Protein AF-A0A2V7WSA0-F1 (afdb_monomer_lite)

Radius of gyration: 21.22 Å; chains: 1; bounding box: 47×36×70 Å

Secondary structure (DSSP, 8-state):
-HHHHHHHHHHHHHHHHHHHHHHHHHHHHHHHHHHHHHHHHHHHHHHSS--SSHHHHHHTTSSSSPPPPTTT-S---EEEEPP-----SS-------PPP-EEEEE----SB-TTS-BGGG-

pLDDT: mean 85.45, std 14.38, range [42.62, 97.38]

Structure (mmCIF, N/CA/C/O backbone):
data_AF-A0A2V7WSA0-F1
#
_entry.id   AF-A0A2V7WSA0-F1
#
loop_
_atom_site.group_PDB
_atom_site.id
_atom_site.type_symbol
_atom_site.label_atom_id
_atom_site.label_alt_id
_atom_site.label_comp_id
_atom_site.label_asym_id
_atom_site.label_entity_id
_atom_site.label_seq_id
_atom_site.pdbx_PDB_ins_code
_atom_site.Cartn_x
_atom_site.Cartn_y
_atom_site.Cartn_z
_atom_site.occupancy
_atom_site.B_iso_or_equiv
_atom_site.auth_seq_id
_atom_site.auth_comp_id
_atom_site.auth_asym_id
_atom_site.auth_atom_id
_atom_site.pdbx_PDB_model_num
ATOM 1 N N . MET A 1 1 ? -31.163 4.465 38.899 1.00 74.69 1 MET A N 1
ATOM 2 C CA . MET A 1 1 ? -29.815 5.051 38.704 1.00 74.69 1 MET A CA 1
ATOM 3 C C . MET A 1 1 ? -28.765 4.026 38.252 1.00 74.69 1 MET A C 1
ATOM 5 O O . MET A 1 1 ? -28.064 4.303 37.292 1.00 74.69 1 MET A O 1
ATOM 9 N N . GLN A 1 2 ? -28.697 2.819 38.828 1.00 78.38 2 GLN A N 1
ATOM 10 C CA . GLN A 1 2 ? -27.680 1.800 38.482 1.00 78.38 2 GLN A CA 1
ATOM 11 C C . GLN A 1 2 ? -27.679 1.333 37.007 1.00 78.38 2 GLN A C 1
ATOM 13 O O . GLN A 1 2 ? -26.616 1.155 36.427 1.00 78.38 2 GLN A O 1
ATOM 18 N N . ARG A 1 3 ? -28.850 1.220 36.357 1.00 86.88 3 ARG A N 1
ATOM 19 C CA . ARG A 1 3 ? -28.956 0.853 34.924 1.00 86.88 3 ARG A CA 1
ATOM 20 C C . ARG A 1 3 ? -28.346 1.906 33.984 1.00 86.88 3 ARG A C 1
ATOM 22 O O . ARG A 1 3 ? -27.780 1.541 32.963 1.00 86.88 3 ARG A O 1
ATOM 29 N N . LEU A 1 4 ? -28.429 3.191 34.349 1.00 87.38 4 LEU A N 1
ATOM 30 C CA . LEU A 1 4 ? -27.846 4.293 33.571 1.00 87.38 4 LEU A CA 1
ATOM 31 C C . LEU A 1 4 ? -26.319 4.337 33.720 1.00 87.38 4 LEU A C 1
ATOM 33 O O . LEU A 1 4 ? -25.625 4.557 32.735 1.00 87.38 4 LEU A O 1
ATOM 37 N N . LEU A 1 5 ? -25.795 4.050 34.919 1.00 85.12 5 LEU A N 1
ATOM 38 C CA . LEU A 1 5 ? -24.351 3.938 35.161 1.00 85.12 5 LEU A CA 1
ATOM 39 C C . LEU A 1 5 ? -23.720 2.783 34.374 1.00 85.12 5 LEU A C 1
ATOM 41 O O . LEU A 1 5 ? -22.681 2.972 33.752 1.00 85.12 5 LEU A O 1
ATOM 45 N N . VAL A 1 6 ? -24.368 1.614 34.352 1.00 86.88 6 VAL A N 1
ATOM 46 C CA . VAL A 1 6 ? -23.891 0.448 33.584 1.00 86.88 6 VAL A CA 1
ATOM 47 C C . VAL A 1 6 ? -23.946 0.705 32.074 1.00 86.88 6 VAL A C 1
ATOM 49 O O . VAL A 1 6 ? -23.035 0.320 31.347 1.00 86.88 6 VAL A O 1
ATOM 52 N N . ALA A 1 7 ? -24.991 1.381 31.588 1.00 85.44 7 ALA A N 1
ATOM 53 C CA . ALA A 1 7 ? -25.075 1.759 30.179 1.00 85.44 7 ALA A CA 1
ATOM 54 C C . ALA A 1 7 ? -23.973 2.763 29.792 1.00 85.44 7 ALA A C 1
ATOM 56 O O . ALA A 1 7 ? -23.327 2.594 28.761 1.00 85.44 7 ALA A O 1
ATOM 57 N N . ALA A 1 8 ? -23.711 3.767 30.636 1.00 85.88 8 ALA A N 1
ATOM 58 C CA . ALA A 1 8 ? -22.674 4.767 30.388 1.00 85.88 8 ALA A CA 1
ATOM 59 C C . ALA A 1 8 ? -21.260 4.159 30.355 1.00 85.88 8 ALA A C 1
ATOM 61 O O . ALA A 1 8 ? -20.469 4.496 29.473 1.00 85.88 8 ALA A O 1
ATOM 62 N N . THR A 1 9 ? -20.942 3.226 31.261 1.00 87.50 9 THR A N 1
ATOM 63 C CA . THR A 1 9 ? -19.637 2.545 31.259 1.00 87.50 9 THR A CA 1
ATOM 64 C C . THR A 1 9 ? -19.460 1.626 30.052 1.00 87.50 9 THR A C 1
ATOM 66 O O . THR A 1 9 ? -18.378 1.607 29.466 1.00 87.50 9 THR A O 1
ATOM 69 N N . LEU A 1 10 ? -20.510 0.918 29.618 1.00 86.69 10 LEU A N 1
ATOM 70 C CA . LEU A 1 10 ? -20.478 0.116 28.389 1.00 86.69 10 LEU A CA 1
ATOM 71 C C . LEU A 1 10 ? -20.213 0.975 27.149 1.00 86.69 10 LEU A C 1
ATOM 73 O O . LEU A 1 10 ? -19.351 0.628 26.345 1.00 86.69 10 LEU A O 1
ATOM 77 N N . VAL A 1 11 ? -20.899 2.113 27.009 1.00 87.81 11 VAL A N 1
ATOM 78 C CA . VAL A 1 11 ? -20.689 3.031 25.876 1.00 87.81 11 VAL A CA 1
ATOM 79 C C . VAL A 1 11 ? -19.260 3.581 25.869 1.00 87.81 11 VAL A C 1
ATOM 81 O O . VAL A 1 11 ? -18.608 3.553 24.827 1.00 87.81 11 VAL A O 1
ATOM 84 N N . ALA A 1 12 ? -18.736 4.009 27.022 1.00 81.00 12 ALA A N 1
ATOM 85 C CA . ALA A 1 12 ? -17.363 4.505 27.130 1.00 81.00 12 ALA A CA 1
ATOM 86 C C . ALA A 1 12 ? -16.316 3.436 26.752 1.00 81.00 12 ALA A C 1
ATOM 88 O O . ALA A 1 12 ? -15.346 3.732 26.051 1.00 81.00 12 ALA A O 1
ATOM 89 N N . LEU A 1 13 ? -16.529 2.179 27.161 1.00 82.38 13 LEU A N 1
ATOM 90 C CA . LEU A 1 13 ? -15.663 1.057 26.786 1.00 82.38 13 LEU A CA 1
ATOM 91 C C . LEU A 1 13 ? -15.697 0.778 25.280 1.00 82.38 13 LEU A C 1
ATOM 93 O O . LEU A 1 13 ? -14.639 0.586 24.681 1.00 82.38 13 LEU A O 1
ATOM 97 N N . LEU A 1 14 ? -16.883 0.777 24.663 1.00 81.38 14 LEU A N 1
ATOM 98 C CA . LEU A 1 14 ? -17.028 0.589 23.215 1.00 81.38 14 LEU A CA 1
ATOM 99 C C . LEU A 1 14 ? -16.315 1.699 22.433 1.00 81.38 14 LEU A C 1
ATOM 101 O O . LEU A 1 14 ? -15.607 1.411 21.467 1.00 81.38 14 LEU A O 1
ATOM 105 N N . PHE A 1 15 ? -16.440 2.949 22.884 1.00 78.56 15 PHE A N 1
ATOM 106 C CA . PHE A 1 15 ? -15.790 4.090 22.244 1.00 78.56 15 PHE A CA 1
ATOM 107 C C . PHE A 1 15 ? -14.260 3.969 22.301 1.00 78.56 15 PHE A C 1
ATOM 109 O O . PHE A 1 15 ? -13.598 3.981 21.264 1.00 78.56 15 PHE A O 1
ATOM 116 N N . CYS A 1 16 ? -13.699 3.705 23.486 1.00 80.31 16 CYS A N 1
ATOM 117 C CA . CYS A 1 16 ? -12.257 3.504 23.660 1.00 80.31 16 CYS A CA 1
ATOM 118 C C . CYS A 1 16 ? -11.715 2.327 22.824 1.00 80.31 16 CYS A C 1
ATOM 120 O O . CYS A 1 16 ? -10.621 2.402 22.260 1.00 80.31 16 CYS A O 1
ATOM 122 N N . GLN A 1 17 ? -12.475 1.231 22.707 1.00 83.06 17 GLN A N 1
ATOM 123 C CA . GLN A 1 17 ? -12.086 0.101 21.857 1.00 83.06 17 GLN A CA 1
ATOM 124 C C . GLN A 1 17 ? -12.081 0.466 20.368 1.00 83.06 17 GLN A C 1
ATOM 126 O O . GLN A 1 17 ? -11.175 0.047 19.643 1.00 83.06 17 GLN A O 1
ATOM 131 N N . SER A 1 18 ? -13.052 1.260 19.911 1.00 83.06 18 SER A N 1
ATOM 132 C CA . SER A 1 18 ? -13.116 1.693 18.513 1.00 83.06 18 SER A CA 1
ATOM 133 C C . SER A 1 18 ? -11.916 2.556 18.111 1.00 83.06 18 SER A C 1
ATOM 135 O O . SER A 1 18 ? -11.336 2.323 17.050 1.00 83.06 18 SER A O 1
ATOM 137 N N . GLU A 1 19 ? -11.465 3.462 18.983 1.00 84.31 19 GLU A N 1
ATOM 138 C CA . GLU A 1 19 ? -10.291 4.307 18.736 1.00 84.31 19 GLU A CA 1
ATOM 139 C C . GLU A 1 19 ? -9.004 3.486 18.632 1.00 84.31 19 GLU A C 1
ATOM 141 O O . GLU A 1 19 ? -8.239 3.639 17.677 1.00 84.31 19 GLU A O 1
ATOM 146 N N . LYS A 1 20 ? -8.784 2.555 19.570 1.00 86.81 20 LYS A N 1
ATOM 147 C CA . LYS A 1 20 ? -7.622 1.651 19.537 1.00 86.81 20 LYS A CA 1
ATOM 148 C C . LYS A 1 20 ? -7.601 0.810 18.262 1.00 86.81 20 LYS A C 1
ATOM 150 O O . LYS A 1 20 ? -6.547 0.63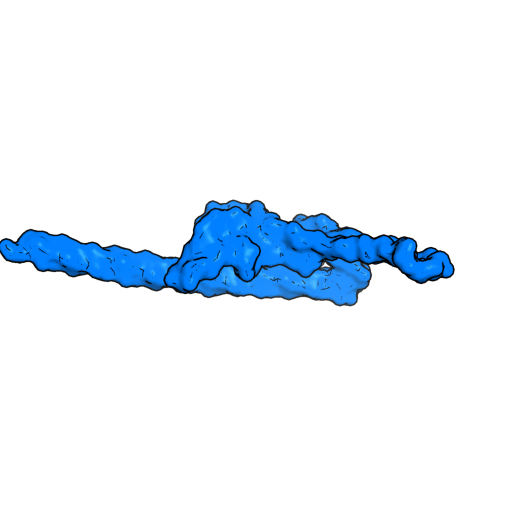5 17.653 1.00 86.81 20 LYS A O 1
ATOM 155 N N . ARG A 1 21 ? -8.768 0.321 17.828 1.00 88.38 21 ARG A N 1
ATOM 156 C CA . ARG A 1 21 ? -8.910 -0.430 16.574 1.00 88.38 21 ARG A CA 1
ATOM 157 C C . ARG A 1 21 ? -8.554 0.429 15.360 1.00 88.38 21 ARG A C 1
ATOM 159 O O . ARG A 1 21 ? -7.796 -0.024 14.510 1.00 88.38 21 ARG A O 1
ATOM 166 N N . GLN A 1 22 ? -9.062 1.656 15.288 1.00 88.69 22 GLN A N 1
ATOM 167 C CA . GLN A 1 22 ? -8.765 2.592 14.198 1.00 88.69 22 GLN A CA 1
ATOM 168 C C . GLN A 1 22 ? -7.269 2.932 14.122 1.00 88.69 22 GLN A C 1
ATOM 170 O O . GLN A 1 22 ? -6.686 2.919 13.040 1.00 88.69 22 GLN A O 1
ATOM 175 N N . GLN A 1 23 ? -6.617 3.156 15.266 1.00 89.44 23 GLN A N 1
ATOM 176 C CA . GLN A 1 23 ? -5.171 3.397 15.322 1.00 89.44 23 GLN A CA 1
ATOM 177 C C . GLN A 1 23 ? -4.361 2.192 14.830 1.00 89.44 23 GLN A C 1
ATOM 179 O O . GLN A 1 23 ? -3.406 2.364 14.072 1.00 89.44 23 GLN A O 1
ATOM 184 N N . ALA A 1 24 ? -4.754 0.973 15.213 1.00 92.19 24 ALA A N 1
ATOM 185 C CA . ALA A 1 24 ? -4.107 -0.247 14.735 1.00 92.19 24 ALA A CA 1
ATOM 186 C C . ALA A 1 24 ? -4.250 -0.418 13.211 1.00 92.19 24 ALA A C 1
ATOM 188 O O . ALA A 1 24 ? -3.280 -0.766 12.539 1.00 92.19 24 ALA A O 1
ATOM 189 N N . ILE A 1 25 ? -5.431 -0.115 12.659 1.00 93.25 25 ILE A N 1
ATOM 190 C CA . ILE A 1 25 ? -5.682 -0.138 11.210 1.00 93.25 25 ILE A CA 1
ATOM 191 C C . ILE A 1 25 ? -4.804 0.894 10.490 1.00 93.25 25 ILE A C 1
ATOM 193 O O . ILE A 1 25 ? -4.155 0.554 9.505 1.00 93.25 25 ILE A O 1
ATOM 197 N N . ALA A 1 26 ? -4.713 2.125 11.002 1.00 92.75 26 ALA A N 1
ATOM 198 C CA . ALA A 1 26 ? -3.870 3.168 10.414 1.00 92.75 26 ALA A CA 1
ATOM 199 C C . ALA A 1 26 ? -2.376 2.805 10.437 1.00 92.75 26 ALA A C 1
ATOM 201 O O . ALA A 1 26 ? -1.660 3.046 9.463 1.00 92.75 26 ALA A O 1
ATOM 202 N N . ALA A 1 27 ? -1.903 2.186 11.522 1.00 94.06 27 ALA A N 1
ATOM 203 C CA . ALA A 1 27 ? -0.530 1.699 11.618 1.00 94.06 27 ALA A CA 1
ATOM 204 C C . ALA A 1 27 ? -0.250 0.586 10.594 1.00 94.06 27 ALA A C 1
ATOM 206 O O . ALA A 1 27 ? 0.756 0.643 9.883 1.00 94.06 27 ALA A O 1
ATOM 207 N N . ALA A 1 28 ? -1.162 -0.383 10.467 1.00 95.25 28 ALA A N 1
ATOM 208 C CA . ALA A 1 28 ? -1.064 -1.444 9.467 1.00 95.25 28 ALA A CA 1
ATOM 209 C C . ALA A 1 28 ? -1.095 -0.888 8.033 1.00 95.25 28 ALA A C 1
ATOM 211 O O . ALA A 1 28 ? -0.328 -1.341 7.181 1.00 95.25 28 ALA A O 1
ATOM 212 N N . MET A 1 29 ? -1.930 0.123 7.770 1.00 95.00 29 MET A N 1
ATOM 213 C CA . MET A 1 29 ? -2.006 0.812 6.477 1.00 95.00 29 MET A CA 1
ATOM 214 C C . MET A 1 29 ? -0.667 1.464 6.126 1.00 95.00 29 MET A C 1
ATOM 216 O O . MET A 1 29 ? -0.124 1.230 5.048 1.00 95.00 29 MET A O 1
ATOM 220 N N . GLY A 1 30 ? -0.091 2.221 7.064 1.00 94.69 30 GLY A N 1
ATOM 221 C CA . GLY A 1 30 ? 1.206 2.868 6.876 1.00 94.69 30 GLY A CA 1
ATOM 222 C C . GLY A 1 30 ? 2.331 1.870 6.592 1.00 94.69 30 GLY A C 1
ATOM 223 O O . GLY A 1 30 ? 3.126 2.086 5.677 1.00 94.69 30 GLY A O 1
ATOM 224 N N . GLN A 1 31 ? 2.379 0.751 7.321 1.00 95.56 31 GLN A N 1
ATOM 225 C CA . GLN A 1 31 ? 3.359 -0.315 7.081 1.00 95.56 31 GLN A CA 1
ATOM 226 C C . GLN A 1 31 ? 3.184 -0.951 5.697 1.00 95.56 31 GLN A C 1
ATOM 228 O O . GLN A 1 31 ? 4.154 -1.063 4.947 1.00 95.56 31 GLN A O 1
ATOM 233 N N . THR A 1 32 ? 1.946 -1.293 5.338 1.00 95.50 32 THR A N 1
ATOM 234 C CA . THR A 1 32 ? 1.607 -1.922 4.054 1.00 95.50 32 THR A CA 1
ATOM 235 C C . THR A 1 32 ? 2.002 -1.033 2.874 1.00 95.50 32 THR A C 1
ATOM 237 O O . THR A 1 32 ? 2.693 -1.475 1.957 1.00 95.50 32 THR A O 1
ATOM 240 N N . LEU A 1 33 ? 1.634 0.250 2.917 1.00 95.62 33 LEU A N 1
ATOM 241 C CA . LEU A 1 33 ? 1.983 1.208 1.868 1.00 95.62 33 LEU A CA 1
ATOM 242 C C . LEU A 1 33 ? 3.483 1.482 1.811 1.00 95.62 33 LEU A C 1
ATOM 244 O O . LEU A 1 33 ? 4.038 1.628 0.725 1.00 95.62 33 LEU A O 1
ATOM 248 N N . THR A 1 34 ? 4.165 1.508 2.957 1.00 96.62 34 THR A N 1
ATOM 249 C CA . THR A 1 34 ? 5.627 1.649 2.996 1.00 96.62 34 THR A CA 1
ATOM 250 C C . THR A 1 34 ? 6.307 0.493 2.265 1.00 96.62 34 THR A C 1
ATOM 252 O O . THR A 1 34 ? 7.212 0.734 1.464 1.00 96.62 34 THR A O 1
ATOM 255 N N . GLU A 1 35 ? 5.858 -0.743 2.493 1.00 96.44 35 GLU A N 1
ATOM 256 C CA . GLU A 1 35 ? 6.371 -1.932 1.807 1.00 96.44 35 GLU A CA 1
ATOM 257 C C . GLU A 1 35 ? 6.101 -1.873 0.297 1.00 96.44 35 GLU A C 1
ATOM 259 O O . GLU A 1 35 ? 7.029 -2.015 -0.501 1.00 96.44 35 GLU A O 1
ATOM 264 N N . MET A 1 36 ? 4.864 -1.578 -0.113 1.00 96.69 36 MET A N 1
ATOM 265 C CA . MET A 1 36 ? 4.501 -1.495 -1.532 1.00 96.69 36 MET A CA 1
ATOM 266 C C . MET A 1 36 ? 5.248 -0.373 -2.265 1.00 96.69 36 MET A C 1
ATOM 268 O O . MET A 1 36 ? 5.805 -0.599 -3.339 1.00 96.69 36 MET A O 1
ATOM 272 N N . ARG A 1 37 ? 5.331 0.825 -1.674 1.00 96.69 37 ARG A N 1
ATOM 273 C CA . ARG A 1 37 ? 6.089 1.954 -2.239 1.00 96.69 37 ARG A CA 1
ATOM 274 C C . ARG A 1 37 ? 7.579 1.652 -2.310 1.00 96.69 37 ARG A C 1
ATOM 276 O O . ARG A 1 37 ? 8.242 2.074 -3.254 1.00 96.69 37 ARG A O 1
ATOM 283 N N . LYS A 1 38 ? 8.125 0.920 -1.333 1.00 97.38 38 LYS A N 1
ATOM 284 C CA . LYS A 1 38 ? 9.511 0.445 -1.392 1.00 97.38 38 LYS A CA 1
ATOM 285 C C . LYS A 1 38 ? 9.709 -0.505 -2.572 1.00 97.38 38 LYS A C 1
ATOM 287 O O . LYS A 1 38 ? 10.632 -0.282 -3.343 1.00 97.38 38 LYS A O 1
ATOM 292 N N . ALA A 1 39 ? 8.818 -1.476 -2.767 1.00 97.25 39 ALA A N 1
ATOM 293 C CA . ALA A 1 39 ? 8.879 -2.391 -3.907 1.00 97.25 39 ALA A CA 1
ATOM 294 C C . ALA A 1 39 ? 8.832 -1.655 -5.260 1.00 97.25 39 ALA A C 1
ATOM 296 O O . ALA A 1 39 ? 9.602 -1.985 -6.157 1.00 97.25 39 ALA A O 1
ATOM 297 N N . ILE A 1 40 ? 7.990 -0.622 -5.395 1.00 95.62 40 ILE A N 1
ATOM 298 C CA . ILE A 1 40 ? 7.941 0.232 -6.598 1.00 95.62 40 ILE A CA 1
ATOM 299 C C . ILE A 1 40 ? 9.282 0.944 -6.827 1.00 95.62 40 ILE A C 1
ATOM 301 O O . ILE A 1 40 ? 9.790 0.961 -7.950 1.00 95.62 40 ILE A O 1
ATOM 305 N N . ARG A 1 41 ? 9.871 1.532 -5.776 1.00 95.38 41 ARG A N 1
ATOM 306 C CA . ARG A 1 41 ? 11.169 2.220 -5.879 1.00 95.38 41 ARG A CA 1
ATOM 307 C C . ARG A 1 41 ? 12.303 1.267 -6.242 1.00 95.38 41 ARG A C 1
ATOM 309 O O . ARG A 1 41 ? 13.106 1.612 -7.1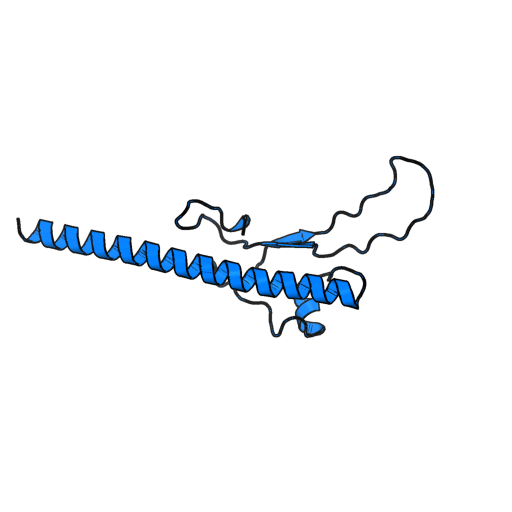03 1.00 95.38 41 ARG A O 1
ATOM 316 N N . ASP A 1 42 ? 12.352 0.097 -5.613 1.00 96.75 42 ASP A N 1
ATOM 317 C CA . ASP A 1 42 ? 13.377 -0.916 -5.874 1.00 96.75 42 ASP A CA 1
ATOM 318 C C . ASP A 1 42 ? 13.272 -1.417 -7.326 1.00 96.75 42 ASP A C 1
ATOM 320 O O . ASP A 1 42 ? 14.258 -1.396 -8.058 1.00 96.75 42 ASP A O 1
ATOM 324 N N . PHE A 1 43 ? 12.055 -1.725 -7.795 1.00 95.88 43 PHE A N 1
ATOM 325 C CA . PHE A 1 43 ? 11.804 -2.084 -9.195 1.00 95.88 43 PHE A CA 1
ATOM 326 C C . PHE A 1 43 ? 12.308 -1.004 -10.159 1.00 95.88 43 PHE A C 1
ATOM 328 O O . PHE A 1 43 ? 12.987 -1.297 -11.144 1.00 95.88 43 PHE A O 1
ATOM 335 N N . ARG A 1 44 ? 12.012 0.267 -9.864 1.00 92.88 44 ARG A N 1
ATOM 336 C CA . ARG A 1 44 ? 12.459 1.399 -10.683 1.00 92.88 44 ARG A CA 1
ATOM 337 C C . ARG A 1 44 ? 13.980 1.528 -10.711 1.00 92.88 44 ARG A C 1
ATOM 339 O O . ARG A 1 44 ? 14.535 1.858 -11.760 1.00 92.88 44 ARG A O 1
ATOM 346 N N . ALA A 1 45 ? 14.653 1.292 -9.588 1.00 93.69 45 ALA A N 1
ATOM 347 C CA . ALA A 1 45 ? 16.107 1.381 -9.500 1.00 93.69 45 ALA A CA 1
ATOM 348 C C . ALA A 1 45 ? 16.799 0.358 -10.417 1.00 93.69 45 ALA A C 1
ATOM 350 O O . ALA A 1 45 ? 17.765 0.719 -11.107 1.00 93.69 45 ALA A O 1
ATOM 351 N N . ASP A 1 46 ? 16.250 -0.856 -10.468 1.00 95.75 46 ASP A N 1
ATOM 352 C CA . ASP A 1 46 ? 16.798 -1.994 -11.208 1.00 95.75 46 ASP A CA 1
ATOM 353 C C . ASP A 1 46 ? 16.434 -1.952 -12.698 1.00 95.75 46 ASP A C 1
ATOM 355 O O . ASP A 1 46 ? 17.301 -2.088 -13.560 1.00 95.75 46 ASP A O 1
ATOM 359 N N . HIS A 1 47 ? 15.163 -1.700 -13.022 1.00 90.69 47 HIS A N 1
ATOM 360 C CA . HIS A 1 47 ? 14.659 -1.739 -14.399 1.00 90.69 47 HIS A CA 1
ATOM 361 C C . HIS A 1 47 ? 14.727 -0.392 -15.128 1.00 90.69 47 HIS A C 1
ATOM 363 O O . HIS A 1 47 ? 14.392 -0.326 -16.311 1.00 90.69 47 HIS A O 1
ATOM 369 N N . LYS A 1 48 ? 15.116 0.690 -14.437 1.00 89.62 48 LYS A N 1
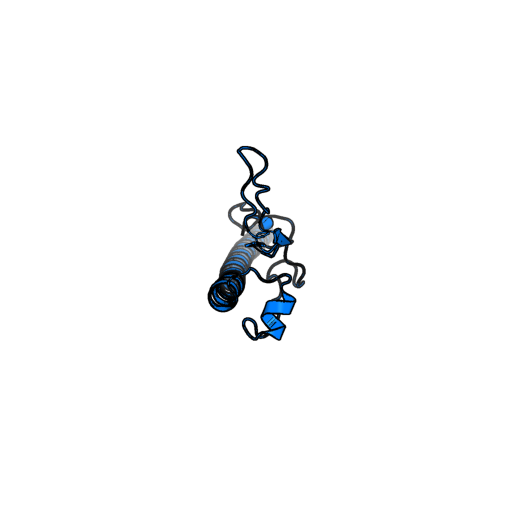ATOM 370 C CA . LYS A 1 48 ? 15.120 2.075 -14.953 1.00 89.62 48 LYS A CA 1
ATOM 371 C C . LYS A 1 48 ? 13.759 2.553 -15.477 1.00 89.62 48 LYS A C 1
ATOM 373 O O . LYS A 1 48 ? 13.688 3.523 -16.223 1.00 89.62 48 LYS A O 1
ATOM 378 N N . ARG A 1 49 ? 12.672 1.903 -15.054 1.00 89.19 49 ARG A N 1
ATOM 379 C CA . ARG A 1 49 ? 11.290 2.264 -15.383 1.00 89.19 49 ARG A CA 1
ATOM 380 C C . ARG A 1 49 ? 10.336 1.926 -14.238 1.00 89.19 49 ARG A C 1
ATOM 382 O O . ARG A 1 49 ? 10.634 1.008 -13.473 1.00 89.19 49 ARG A O 1
ATOM 389 N N . PRO A 1 50 ? 9.183 2.600 -14.125 1.00 91.12 50 PRO A N 1
ATOM 390 C CA . PRO A 1 50 ? 8.125 2.143 -13.234 1.00 91.12 50 PRO A CA 1
ATOM 391 C C . PRO A 1 50 ? 7.559 0.771 -13.643 1.00 91.12 50 PRO A C 1
ATOM 393 O O . PRO A 1 50 ? 7.635 0.381 -14.819 1.00 91.12 50 PRO A O 1
ATOM 396 N N . PRO A 1 51 ? 6.951 0.042 -12.690 1.00 93.38 51 PRO A N 1
ATOM 397 C CA . PRO A 1 51 ? 6.149 -1.130 -13.005 1.00 93.38 51 PRO A CA 1
ATOM 398 C C . PRO A 1 51 ? 4.846 -0.710 -13.705 1.00 93.38 51 PRO A C 1
ATOM 400 O O . PRO A 1 51 ? 4.224 0.285 -13.332 1.00 93.38 51 PRO A O 1
ATOM 403 N N . ALA A 1 52 ? 4.397 -1.479 -14.694 1.00 92.00 52 ALA A N 1
ATOM 404 C CA . ALA A 1 52 ? 3.139 -1.231 -15.403 1.00 92.00 52 ALA A CA 1
ATOM 405 C C . ALA A 1 52 ? 1.908 -1.610 -14.557 1.00 92.00 52 ALA A C 1
ATOM 407 O O . ALA A 1 52 ? 0.820 -1.071 -14.751 1.00 92.00 52 ALA A O 1
ATOM 408 N N . SER A 1 53 ? 2.071 -2.543 -13.615 1.00 93.62 53 SER A N 1
ATOM 409 C CA . SER A 1 53 ? 1.026 -2.975 -12.685 1.00 93.62 53 SER A CA 1
ATOM 410 C C . SER A 1 53 ? 1.613 -3.497 -11.370 1.00 93.62 53 SER A C 1
ATOM 412 O O . SER A 1 53 ? 2.788 -3.856 -11.296 1.00 93.62 53 SER A O 1
ATOM 414 N N . LEU A 1 54 ? 0.791 -3.599 -10.320 1.00 93.81 54 LEU A N 1
ATOM 415 C CA . LEU A 1 54 ? 1.218 -4.197 -9.047 1.00 93.81 54 LEU A CA 1
ATOM 416 C C . LEU A 1 54 ? 1.563 -5.690 -9.186 1.00 93.81 54 LEU A C 1
ATOM 418 O O . LEU A 1 54 ? 2.438 -6.190 -8.480 1.00 93.81 54 LEU A O 1
ATOM 422 N N . ASP A 1 55 ? 0.936 -6.405 -10.123 1.00 95.19 55 ASP A N 1
ATOM 423 C CA . ASP A 1 55 ? 1.267 -7.803 -10.423 1.00 95.19 55 ASP A CA 1
ATOM 424 C C . ASP A 1 55 ? 2.691 -7.971 -10.956 1.00 95.19 55 ASP A C 1
ATOM 426 O O . ASP A 1 55 ? 3.315 -9.014 -10.747 1.00 95.19 55 ASP A O 1
ATOM 430 N N . GLU A 1 56 ? 3.233 -6.955 -11.629 1.00 95.25 56 GLU A N 1
ATOM 431 C CA . GLU A 1 56 ? 4.609 -6.984 -12.113 1.00 95.25 56 GLU A CA 1
ATOM 432 C C . GLU A 1 56 ? 5.613 -7.064 -10.956 1.00 95.25 56 GLU A C 1
ATOM 434 O O . GLU A 1 56 ? 6.596 -7.803 -11.043 1.00 95.25 56 GLU A O 1
ATOM 439 N N . LEU A 1 57 ? 5.320 -6.397 -9.838 1.00 96.31 57 LEU A N 1
ATOM 440 C CA . LEU A 1 57 ? 6.131 -6.479 -8.623 1.00 96.31 57 LEU A CA 1
ATOM 441 C C . LEU A 1 57 ? 6.124 -7.892 -8.032 1.00 96.31 57 LEU A C 1
ATOM 443 O O . LEU A 1 57 ? 7.143 -8.345 -7.515 1.00 96.31 57 LEU A O 1
ATOM 447 N N . VAL A 1 58 ? 5.004 -8.616 -8.132 1.00 97.00 58 VAL A N 1
ATOM 448 C CA . VAL A 1 58 ? 4.913 -10.009 -7.666 1.00 97.00 58 VAL A CA 1
ATOM 449 C C . VAL A 1 58 ? 5.683 -10.950 -8.589 1.00 97.00 58 VAL A C 1
ATOM 451 O O . VAL A 1 58 ? 6.466 -11.781 -8.123 1.00 97.00 58 VAL A O 1
ATOM 454 N N . LYS A 1 59 ? 5.501 -10.802 -9.907 1.00 96.94 59 LYS A N 1
ATOM 455 C CA . LYS A 1 59 ? 6.188 -11.615 -10.924 1.00 96.94 59 LYS A CA 1
ATOM 456 C C . LYS A 1 59 ? 7.707 -11.481 -10.825 1.00 96.94 59 LYS A C 1
ATOM 458 O O . LYS A 1 59 ? 8.404 -12.491 -10.864 1.00 96.94 59 LYS A O 1
ATOM 463 N N . ASN A 1 60 ? 8.196 -10.259 -10.620 1.00 96.31 60 ASN A N 1
ATOM 464 C CA . ASN A 1 60 ? 9.621 -9.962 -10.470 1.00 96.31 60 ASN A CA 1
ATOM 465 C C . ASN A 1 60 ? 10.121 -10.080 -9.018 1.00 96.31 60 ASN A C 1
ATOM 467 O O . ASN A 1 60 ? 11.242 -9.689 -8.724 1.00 96.31 60 ASN A O 1
ATOM 471 N N . ARG A 1 61 ? 9.318 -10.652 -8.106 1.00 96.38 61 ARG A N 1
ATOM 472 C CA . ARG A 1 61 ? 9.701 -10.972 -6.716 1.00 96.38 61 ARG A CA 1
ATOM 473 C C . ARG A 1 61 ? 10.047 -9.775 -5.817 1.00 96.38 61 ARG A C 1
ATOM 475 O O . ARG A 1 61 ? 10.580 -9.987 -4.732 1.00 96.38 61 ARG A O 1
ATOM 482 N N . TYR A 1 62 ? 9.663 -8.556 -6.192 1.00 96.19 62 TYR A N 1
ATOM 483 C CA . TYR A 1 62 ? 9.719 -7.384 -5.306 1.00 96.19 62 TYR A CA 1
ATOM 484 C C . TYR A 1 62 ? 8.637 -7.429 -4.223 1.00 96.19 62 TYR A C 1
ATOM 486 O O . TYR A 1 62 ? 8.844 -6.949 -3.113 1.00 96.19 62 TYR A O 1
ATOM 494 N N . LEU A 1 63 ? 7.494 -8.048 -4.530 1.00 96.12 63 LEU A N 1
ATOM 495 C CA . LEU A 1 63 ? 6.462 -8.405 -3.560 1.00 96.12 63 LEU A CA 1
ATOM 496 C C . LEU A 1 63 ? 6.271 -9.921 -3.549 1.00 96.12 63 LEU A C 1
ATOM 498 O O . LEU A 1 63 ? 6.272 -10.574 -4.591 1.00 96.12 63 LEU A O 1
ATOM 502 N N . ARG A 1 64 ? 6.044 -10.506 -2.368 1.00 95.56 64 ARG A N 1
ATOM 503 C CA . ARG A 1 64 ? 5.649 -11.926 -2.276 1.00 95.56 64 ARG A CA 1
ATOM 504 C C . ARG A 1 64 ? 4.236 -12.145 -2.812 1.00 95.56 64 ARG A C 1
ATOM 506 O O . ARG A 1 64 ? 3.960 -13.151 -3.456 1.00 95.56 64 ARG A O 1
ATOM 513 N N . MET A 1 65 ? 3.350 -11.201 -2.517 1.00 95.69 65 MET A N 1
ATOM 514 C CA . MET A 1 65 ? 1.988 -11.098 -3.026 1.00 95.69 65 MET A CA 1
ATOM 515 C C . MET A 1 65 ? 1.500 -9.662 -2.847 1.00 95.69 65 MET A C 1
ATOM 517 O O . MET A 1 65 ? 2.064 -8.929 -2.040 1.00 95.69 65 MET A O 1
ATOM 521 N N . ILE A 1 66 ? 0.424 -9.283 -3.540 1.00 95.94 66 ILE A N 1
ATOM 522 C CA . ILE A 1 66 ? -0.249 -8.001 -3.296 1.00 95.94 66 ILE A CA 1
ATOM 523 C C . ILE A 1 66 ? -0.926 -8.058 -1.911 1.00 95.94 66 ILE A C 1
ATOM 525 O O . ILE A 1 66 ? -1.800 -8.924 -1.720 1.00 95.94 66 ILE A O 1
ATOM 529 N N . PRO A 1 67 ? -0.539 -7.184 -0.957 1.00 95.25 67 PRO A N 1
ATOM 530 C CA . PRO A 1 67 ? -1.167 -7.103 0.358 1.00 95.25 67 PRO A CA 1
ATOM 531 C C . PRO A 1 67 ? -2.646 -6.725 0.264 1.00 95.25 67 PRO A C 1
ATOM 533 O O . PRO A 1 67 ? -3.086 -6.102 -0.704 1.00 95.25 67 PRO A O 1
ATOM 536 N N . ARG A 1 68 ? -3.420 -7.099 1.285 1.00 95.44 68 ARG A N 1
ATOM 537 C CA . ARG A 1 68 ? -4.803 -6.634 1.433 1.00 95.44 68 ARG A CA 1
ATOM 538 C C . ARG A 1 68 ? -4.815 -5.286 2.137 1.00 95.44 68 ARG A C 1
ATOM 540 O O . ARG A 1 68 ? -4.055 -5.086 3.080 1.00 95.44 68 ARG A O 1
ATOM 547 N N . ASP A 1 69 ? -5.704 -4.413 1.701 1.00 93.88 69 ASP A N 1
ATOM 548 C CA . ASP A 1 69 ? -6.027 -3.160 2.362 1.00 93.88 69 ASP A CA 1
ATOM 549 C C . ASP A 1 69 ? -6.552 -3.450 3.789 1.00 93.88 69 ASP A C 1
ATOM 551 O O . ASP A 1 69 ? -7.518 -4.205 3.941 1.00 93.88 69 ASP A O 1
ATOM 555 N N . PRO A 1 70 ? -5.932 -2.903 4.854 1.00 93.44 70 PRO A N 1
ATOM 556 C CA . PRO A 1 70 ? -6.352 -3.147 6.239 1.00 93.44 70 PRO A CA 1
ATOM 557 C C . PRO A 1 70 ? -7.756 -2.637 6.599 1.00 93.44 70 PRO A C 1
ATOM 559 O O . PRO A 1 70 ? -8.300 -3.037 7.630 1.00 93.44 70 PRO A O 1
ATOM 562 N N . VAL A 1 71 ? -8.332 -1.750 5.784 1.00 92.25 71 VAL A N 1
ATOM 563 C CA . VAL A 1 71 ? -9.669 -1.173 5.961 1.00 92.25 71 VAL A CA 1
ATOM 564 C C . VAL A 1 71 ? -10.700 -1.969 5.163 1.00 92.25 71 VAL A C 1
ATOM 566 O O . VAL A 1 71 ? -11.681 -2.435 5.744 1.00 92.25 71 VAL A O 1
ATOM 569 N N . SER A 1 72 ? -10.497 -2.140 3.851 1.00 91.62 72 SER A N 1
ATOM 570 C CA . SER A 1 72 ? -11.478 -2.808 2.974 1.00 91.62 72 SER A CA 1
ATOM 571 C C . SER A 1 72 ? -11.330 -4.335 2.945 1.00 91.62 72 SER A C 1
ATOM 573 O O . SER A 1 72 ? -12.273 -5.048 2.603 1.00 91.62 72 SER A O 1
ATOM 575 N N . GLY A 1 73 ? -10.150 -4.866 3.284 1.00 90.12 73 GLY A N 1
ATOM 576 C CA . GLY A 1 73 ? -9.800 -6.286 3.150 1.00 90.12 73 GLY A CA 1
ATOM 577 C C . GLY A 1 73 ? -9.589 -6.752 1.701 1.00 90.12 73 GLY A C 1
ATOM 578 O O . GLY A 1 73 ? -9.262 -7.927 1.461 1.00 90.12 73 GLY A O 1
ATOM 579 N N . ALA A 1 74 ? -9.762 -5.857 0.731 1.00 91.31 74 ALA A N 1
ATOM 580 C CA . ALA A 1 74 ? -9.588 -6.119 -0.689 1.00 91.31 74 ALA A CA 1
ATOM 581 C C . ALA A 1 74 ? -8.156 -5.788 -1.147 1.00 91.31 74 ALA A C 1
ATOM 583 O O . ALA A 1 74 ? -7.325 -5.317 -0.378 1.00 91.31 74 ALA A O 1
ATOM 584 N N . LYS A 1 75 ? -7.816 -6.162 -2.384 1.00 91.50 75 LYS A N 1
ATOM 585 C CA . LYS A 1 75 ? -6.495 -5.906 -2.997 1.00 91.50 75 LYS A CA 1
ATOM 586 C C . LYS A 1 75 ? -6.570 -4.795 -4.051 1.00 91.50 75 LYS A C 1
ATOM 588 O O . LYS A 1 75 ? -5.736 -4.728 -4.949 1.00 91.50 75 LYS A O 1
ATOM 593 N N . ASP A 1 76 ? -7.612 -3.983 -3.975 1.00 89.81 76 ASP A N 1
ATOM 594 C CA . ASP A 1 76 ? -8.037 -2.983 -4.947 1.00 89.81 76 ASP A CA 1
ATOM 595 C C . ASP A 1 76 ? -7.374 -1.629 -4.692 1.00 89.81 76 ASP A C 1
ATOM 597 O O . ASP A 1 76 ? -8.031 -0.608 -4.549 1.00 89.81 76 ASP A O 1
ATOM 601 N N . TRP A 1 77 ? -6.047 -1.608 -4.639 1.00 93.31 77 TRP A N 1
ATOM 602 C CA . TRP A 1 77 ? -5.307 -0.373 -4.404 1.00 93.31 77 TRP A CA 1
ATOM 603 C C . TRP A 1 77 ? -5.490 0.632 -5.547 1.00 93.31 77 TRP A C 1
ATOM 605 O O . TRP A 1 77 ? -5.419 0.279 -6.727 1.00 93.31 77 TRP A O 1
ATOM 615 N N . ARG A 1 78 ? -5.663 1.911 -5.201 1.00 92.56 78 ARG A N 1
ATOM 616 C CA . ARG A 1 78 ? -5.659 3.006 -6.171 1.00 92.56 78 ARG A CA 1
ATOM 617 C C . ARG A 1 78 ? -4.219 3.301 -6.565 1.00 92.56 78 ARG A C 1
ATOM 619 O O . ARG A 1 78 ? -3.374 3.510 -5.703 1.00 92.56 78 ARG A O 1
ATOM 62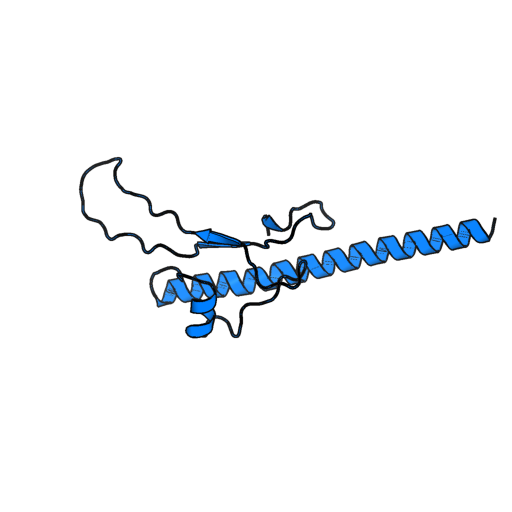6 N N . VAL A 1 79 ? -3.946 3.349 -7.861 1.00 92.62 79 VAL A N 1
ATOM 627 C CA . VAL A 1 79 ? -2.609 3.636 -8.385 1.00 92.62 79 VAL A CA 1
ATOM 628 C C . VAL A 1 79 ? -2.573 5.018 -9.022 1.00 92.62 79 VAL A C 1
ATOM 630 O O . VAL A 1 79 ? -3.486 5.396 -9.756 1.00 92.62 79 VAL A O 1
ATOM 633 N N . THR A 1 80 ? -1.508 5.756 -8.744 1.00 90.62 80 THR A N 1
ATOM 634 C CA . THR A 1 80 ? -1.190 7.022 -9.402 1.00 90.62 80 THR A CA 1
ATOM 635 C C . THR A 1 80 ? -0.159 6.722 -10.476 1.00 90.62 80 THR A C 1
ATOM 637 O O . THR A 1 80 ? 0.922 6.214 -10.174 1.00 90.62 80 THR A O 1
ATOM 640 N N . MET A 1 81 ? -0.504 6.986 -11.734 1.00 86.69 81 MET A N 1
ATOM 641 C CA . MET A 1 81 ? 0.400 6.777 -12.864 1.00 86.69 81 MET A CA 1
ATOM 642 C C . MET A 1 81 ? 1.355 7.962 -13.008 1.00 86.69 81 MET A C 1
ATOM 644 O O . MET A 1 81 ? 0.986 9.100 -12.728 1.00 86.69 81 MET A O 1
ATOM 648 N N . GLU A 1 82 ? 2.577 7.695 -13.455 1.00 77.75 82 GLU A N 1
ATOM 649 C CA . GLU A 1 82 ? 3.517 8.740 -13.847 1.00 77.75 82 GLU A CA 1
ATOM 650 C C . GLU A 1 82 ? 3.002 9.429 -15.116 1.00 77.75 82 GLU A C 1
ATOM 652 O O . GLU A 1 82 ? 2.772 8.779 -16.140 1.00 77.75 82 GLU A O 1
ATOM 657 N N . GLU A 1 83 ? 2.777 10.740 -15.038 1.00 63.22 83 GLU A N 1
ATOM 658 C CA . GLU A 1 83 ? 2.375 11.530 -16.196 1.00 63.22 83 GLU A CA 1
ATOM 659 C C . GLU A 1 83 ? 3.552 11.612 -17.170 1.00 63.22 83 GLU A C 1
ATOM 661 O O . GLU A 1 83 ? 4.628 12.119 -16.846 1.00 63.22 83 GLU A O 1
ATOM 666 N N . SER A 1 84 ? 3.363 11.096 -18.386 1.00 54.47 84 SER A N 1
ATOM 667 C CA . SER A 1 84 ? 4.327 11.313 -19.457 1.00 54.47 84 SER A CA 1
ATOM 668 C C . SER A 1 84 ? 4.272 12.787 -19.841 1.00 54.47 84 SER A C 1
ATOM 670 O O . SER A 1 84 ? 3.346 13.199 -20.544 1.00 54.47 84 SER A O 1
ATOM 672 N N . VAL A 1 85 ? 5.250 13.576 -19.394 1.00 52.59 85 VAL A N 1
ATOM 673 C CA . VAL A 1 85 ? 5.449 14.937 -19.898 1.00 52.59 85 VAL A CA 1
ATOM 674 C C . VAL A 1 85 ? 5.669 14.827 -21.406 1.00 52.59 85 VAL A C 1
ATOM 676 O O . VAL A 1 85 ? 6.721 14.375 -21.861 1.00 52.59 85 VAL A O 1
ATOM 679 N N . ARG A 1 86 ? 4.660 15.203 -22.198 1.00 49.88 86 ARG A N 1
ATOM 680 C CA . ARG A 1 86 ? 4.852 15.447 -23.627 1.00 49.88 86 ARG A CA 1
ATOM 681 C C . ARG A 1 86 ? 5.669 16.725 -23.711 1.00 49.88 86 ARG A C 1
ATOM 683 O O . ARG A 1 86 ? 5.191 17.788 -23.328 1.00 49.88 86 ARG A O 1
ATOM 690 N N . ILE A 1 87 ? 6.924 16.622 -24.130 1.00 49.78 87 ILE A N 1
ATOM 691 C CA . ILE A 1 87 ? 7.770 17.796 -24.358 1.00 49.78 87 ILE A CA 1
ATOM 692 C C . ILE A 1 87 ? 7.335 18.424 -25.689 1.00 49.78 87 ILE A C 1
ATOM 694 O O . ILE A 1 87 ? 8.062 18.377 -26.677 1.00 49.78 87 ILE A O 1
ATOM 698 N N . ASP A 1 88 ? 6.128 18.990 -25.712 1.00 50.03 88 ASP A N 1
ATOM 699 C CA . ASP A 1 88 ? 5.554 19.646 -26.889 1.00 50.03 88 ASP A CA 1
ATOM 700 C C . ASP A 1 88 ? 5.439 21.175 -26.694 1.00 50.03 88 ASP A C 1
ATOM 702 O O . ASP A 1 88 ? 5.014 21.863 -27.615 1.00 50.03 88 ASP A O 1
ATOM 706 N N . ASP A 1 89 ? 5.895 21.738 -25.561 1.00 56.31 89 ASP A N 1
ATOM 707 C CA . ASP A 1 89 ? 5.850 23.194 -25.319 1.00 56.31 89 ASP A CA 1
ATOM 708 C C . ASP A 1 89 ? 7.145 23.954 -25.659 1.00 56.31 89 ASP A C 1
ATOM 710 O O . ASP A 1 89 ? 7.109 25.174 -25.778 1.00 56.31 89 ASP A O 1
ATOM 714 N N . PHE A 1 90 ? 8.290 23.300 -25.903 1.00 51.78 90 PHE A N 1
ATOM 715 C CA . PHE A 1 90 ? 9.475 24.001 -26.430 1.00 51.78 90 PHE A CA 1
ATOM 716 C C . PHE A 1 90 ? 10.415 23.064 -27.214 1.00 51.78 90 PHE A C 1
ATOM 718 O O . PHE A 1 90 ? 11.240 22.363 -26.643 1.00 51.78 90 PHE A O 1
ATOM 725 N N . LYS A 1 91 ? 10.300 23.110 -28.549 1.00 49.69 91 LYS A N 1
ATOM 726 C CA . LYS A 1 91 ? 11.246 22.616 -29.576 1.00 49.69 91 LYS A CA 1
ATOM 727 C C . LYS A 1 91 ? 11.777 21.176 -29.442 1.00 49.69 91 LYS A C 1
ATOM 729 O O . LYS A 1 91 ? 12.751 20.908 -28.751 1.00 49.69 91 LYS A O 1
ATOM 734 N N . ALA A 1 92 ? 11.244 20.322 -30.319 1.00 52.19 92 ALA A N 1
ATOM 735 C CA . ALA A 1 92 ? 11.968 19.353 -31.148 1.00 52.19 92 ALA A CA 1
ATOM 736 C C . ALA A 1 92 ? 13.359 18.915 -30.646 1.00 52.19 92 ALA A C 1
ATOM 738 O O . ALA A 1 92 ? 14.391 19.398 -31.111 1.00 52.19 92 ALA A O 1
ATOM 739 N N . GLN A 1 93 ? 13.370 17.911 -29.779 1.00 42.62 93 GLN A N 1
ATOM 740 C CA . GLN A 1 93 ? 14.403 16.882 -29.760 1.00 42.62 93 GLN A CA 1
ATOM 741 C C . GLN A 1 93 ? 13.724 15.599 -29.303 1.00 42.62 93 GLN A C 1
ATOM 743 O O . GLN A 1 93 ? 13.223 15.533 -28.185 1.00 42.62 93 GLN A O 1
ATOM 748 N N . ALA A 1 94 ? 13.669 14.612 -30.200 1.00 51.00 94 ALA A N 1
ATOM 749 C CA . ALA A 1 94 ? 13.199 13.267 -29.914 1.00 51.00 94 ALA A CA 1
ATOM 750 C C . ALA A 1 94 ? 13.906 12.748 -28.656 1.00 51.00 94 ALA A C 1
ATOM 752 O O . ALA A 1 94 ? 15.088 12.408 -28.688 1.00 51.00 94 ALA A O 1
ATOM 753 N N . ARG A 1 95 ? 13.199 12.764 -27.531 1.00 46.91 95 ARG A N 1
ATOM 754 C CA . ARG A 1 95 ? 13.653 12.191 -26.272 1.00 46.91 95 ARG A CA 1
ATOM 755 C C . ARG A 1 95 ? 12.644 11.130 -25.894 1.00 46.91 95 ARG A C 1
ATOM 757 O O . ARG A 1 95 ? 11.441 11.360 -25.975 1.00 46.91 95 ARG A O 1
ATOM 764 N N . GLU A 1 96 ? 13.199 9.958 -25.619 1.00 51.34 96 GLU A N 1
ATOM 765 C CA . GLU A 1 96 ? 12.538 8.701 -25.299 1.00 51.34 96 GLU A CA 1
ATOM 766 C C . GLU A 1 96 ? 11.220 8.919 -24.560 1.00 51.34 96 GLU A C 1
ATOM 768 O O . GLU A 1 96 ? 11.168 9.612 -23.545 1.00 51.34 96 GLU A O 1
ATOM 773 N N . SER A 1 97 ? 10.155 8.313 -25.085 1.00 50.44 97 SER A N 1
ATOM 774 C CA . SER A 1 97 ? 8.891 8.147 -24.380 1.00 50.44 97 SER A CA 1
ATOM 775 C C . SER A 1 97 ? 9.183 7.654 -22.963 1.00 50.44 97 SER A C 1
ATOM 777 O O . SER A 1 97 ? 9.587 6.502 -22.792 1.00 50.44 97 SER A O 1
ATOM 779 N N . VAL A 1 98 ? 9.021 8.534 -21.969 1.00 56.09 98 VAL A N 1
ATOM 780 C CA . VAL A 1 98 ? 9.185 8.180 -20.557 1.00 56.09 98 VAL A CA 1
ATOM 781 C C . VAL A 1 98 ? 8.257 6.992 -20.291 1.00 56.09 98 VAL A C 1
ATOM 783 O O . VAL A 1 98 ? 7.065 7.092 -20.604 1.00 56.09 98 VAL A O 1
ATOM 786 N N . PRO A 1 99 ? 8.775 5.850 -19.801 1.00 56.50 99 PRO A N 1
ATOM 787 C CA . PRO A 1 99 ? 7.954 4.667 -19.631 1.00 56.50 99 PRO A CA 1
ATOM 788 C C . PRO A 1 99 ? 6.807 4.972 -18.668 1.00 56.50 99 PRO A C 1
ATOM 790 O O . PRO A 1 99 ? 7.034 5.307 -17.508 1.00 56.50 99 PRO A O 1
ATOM 793 N N . GLN A 1 100 ? 5.575 4.858 -19.163 1.00 73.00 100 GLN A N 1
ATOM 794 C CA . GLN A 1 100 ? 4.376 4.988 -18.345 1.00 73.00 100 GLN A CA 1
ATOM 795 C C . GLN A 1 100 ? 4.304 3.824 -17.353 1.00 73.00 100 GLN A C 1
ATOM 797 O O . GLN A 1 100 ? 4.539 2.668 -17.712 1.00 73.00 100 GLN A O 1
ATOM 802 N N . GLY A 1 101 ? 3.961 4.122 -16.105 1.00 85.44 101 GLY A N 1
ATOM 803 C CA . GLY A 1 101 ? 3.747 3.108 -15.081 1.00 85.44 101 GLY A CA 1
ATOM 804 C C . GLY A 1 101 ? 3.379 3.718 -13.737 1.00 85.44 101 GLY A C 1
ATOM 805 O O . GLY A 1 101 ? 3.195 4.928 -13.614 1.00 85.44 101 GLY A O 1
ATOM 806 N N . ILE A 1 102 ? 3.252 2.867 -12.726 1.00 91.44 102 ILE A N 1
ATOM 807 C CA . ILE A 1 102 ? 2.815 3.263 -11.390 1.00 91.44 102 ILE A CA 1
ATOM 808 C C . ILE A 1 102 ? 3.911 4.101 -10.719 1.00 91.44 102 ILE A C 1
ATOM 810 O O . ILE A 1 102 ? 5.032 3.633 -10.498 1.00 91.44 102 ILE A O 1
ATOM 814 N N . ALA A 1 103 ? 3.564 5.337 -10.367 1.00 89.38 103 ALA A N 1
ATOM 815 C CA . ALA A 1 103 ? 4.381 6.236 -9.561 1.00 89.38 103 ALA A CA 1
ATOM 816 C C . ALA A 1 103 ? 4.118 6.040 -8.063 1.00 89.38 103 ALA A C 1
ATOM 818 O O . ALA A 1 103 ? 5.067 5.959 -7.283 1.00 89.38 103 ALA A O 1
ATOM 819 N N . ASP A 1 104 ? 2.845 5.927 -7.674 1.00 92.00 104 ASP A N 1
ATOM 820 C CA . ASP A 1 104 ? 2.434 5.768 -6.277 1.00 92.00 104 ASP A CA 1
ATOM 821 C C . ASP A 1 104 ? 1.189 4.878 -6.133 1.00 92.00 104 ASP A C 1
ATOM 823 O O . ASP A 1 104 ? 0.494 4.572 -7.106 1.00 92.00 104 ASP A O 1
ATOM 827 N N . VAL A 1 105 ? 0.920 4.445 -4.906 1.00 93.88 105 VAL A N 1
ATOM 828 C CA . VAL A 1 105 ? -0.200 3.589 -4.526 1.00 93.88 105 VAL A CA 1
ATOM 829 C C . VAL A 1 105 ? -0.875 4.124 -3.262 1.00 93.88 105 VAL A C 1
ATOM 831 O O . VAL A 1 105 ? -0.202 4.553 -2.327 1.00 93.88 105 VAL A O 1
ATOM 834 N N . HIS A 1 106 ? -2.204 4.079 -3.238 1.00 94.06 106 HIS A N 1
ATOM 835 C CA . HIS A 1 106 ? -3.067 4.592 -2.174 1.00 94.06 106 HIS A CA 1
ATOM 836 C C . HIS A 1 106 ? -4.194 3.602 -1.874 1.00 94.06 106 HIS A C 1
ATOM 838 O O . HIS A 1 106 ? -4.592 2.808 -2.733 1.00 94.06 106 HIS A O 1
ATOM 844 N N . SER A 1 107 ? -4.750 3.667 -0.666 1.00 93.19 107 SER A N 1
ATOM 845 C CA . SER A 1 107 ? -5.944 2.890 -0.322 1.00 93.19 107 SER A CA 1
ATOM 846 C C . SER A 1 107 ? -7.147 3.331 -1.163 1.00 93.19 107 SER A C 1
ATOM 848 O O . SER A 1 107 ? -7.349 4.522 -1.419 1.00 93.19 107 SER A O 1
ATOM 850 N N . ALA A 1 108 ? -7.964 2.368 -1.594 1.00 92.69 108 ALA A N 1
ATOM 851 C CA . ALA A 1 108 ? -9.256 2.645 -2.223 1.00 92.69 108 ALA A CA 1
ATOM 852 C C . ALA A 1 108 ? -10.418 2.651 -1.221 1.00 92.69 108 ALA A C 1
ATOM 854 O O . ALA A 1 108 ? -11.564 2.879 -1.614 1.00 92.69 108 ALA A O 1
ATOM 855 N N . ALA A 1 109 ? -10.140 2.410 0.063 1.00 91.00 1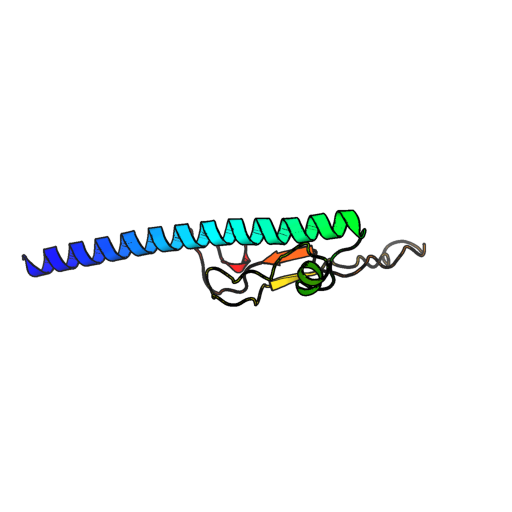09 ALA A N 1
ATOM 856 C CA . ALA A 1 109 ? -11.169 2.354 1.078 1.00 91.00 109 ALA A CA 1
ATOM 857 C C . ALA A 1 109 ? -11.868 3.718 1.246 1.00 91.00 109 ALA A C 1
ATOM 859 O O . ALA A 1 109 ? -11.212 4.764 1.252 1.00 91.00 109 ALA A O 1
ATOM 860 N N . PRO A 1 110 ? -13.203 3.734 1.403 1.00 90.25 110 PRO A N 1
ATOM 861 C CA . PRO A 1 110 ? -13.928 4.953 1.725 1.00 90.25 110 PRO A CA 1
ATOM 862 C C . PRO A 1 110 ? -13.737 5.342 3.200 1.00 90.25 110 PRO A C 1
ATOM 864 O O . PRO A 1 110 ? -13.458 4.502 4.056 1.00 90.25 110 PRO A O 1
ATOM 867 N N . GLY A 1 111 ? -13.973 6.617 3.513 1.00 90.44 111 GLY A N 1
ATOM 868 C CA . GLY A 1 111 ? -13.971 7.136 4.883 1.00 90.44 111 GLY A CA 1
ATOM 869 C C . GLY A 1 111 ? -12.615 7.662 5.356 1.00 90.44 111 GLY A C 1
ATOM 870 O O . GLY A 1 111 ? -11.709 7.913 4.558 1.00 90.44 111 GLY A O 1
ATOM 871 N N . THR A 1 112 ? -12.503 7.860 6.669 1.00 92.38 112 THR A N 1
ATOM 872 C CA . THR A 1 112 ? -11.353 8.493 7.325 1.00 92.38 112 THR A CA 1
ATOM 873 C C . THR A 1 112 ? -10.842 7.661 8.498 1.00 92.38 112 THR A C 1
ATOM 875 O O . THR A 1 112 ? -11.572 6.829 9.045 1.00 92.38 112 THR A O 1
ATOM 878 N N . ASP A 1 113 ? -9.604 7.914 8.912 1.00 89.06 113 ASP A N 1
ATOM 879 C CA . ASP A 1 113 ? -9.045 7.397 10.160 1.00 89.06 113 ASP A CA 1
ATOM 880 C C . ASP A 1 113 ? -9.625 8.124 11.397 1.0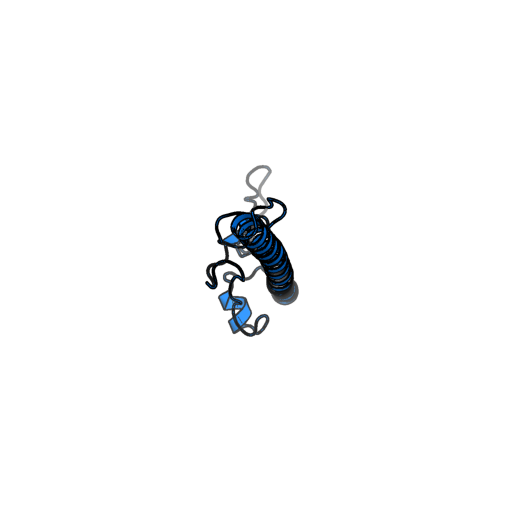0 89.06 113 ASP A C 1
ATOM 882 O O . ASP A 1 113 ? -10.430 9.056 11.290 1.00 89.06 113 ASP A O 1
ATOM 886 N N . ALA A 1 114 ? -9.185 7.726 12.597 1.00 86.88 114 ALA A N 1
ATOM 887 C CA . ALA A 1 114 ? -9.588 8.360 13.860 1.00 86.88 114 ALA A CA 1
ATOM 888 C C . ALA A 1 114 ? -9.180 9.843 13.991 1.00 86.88 114 ALA A C 1
ATOM 890 O O . ALA A 1 114 ? -9.659 10.525 14.894 1.00 86.88 114 ALA A O 1
ATOM 891 N N . ARG A 1 115 ? -8.285 10.345 13.131 1.00 86.25 115 ARG A N 1
ATOM 892 C CA . ARG A 1 115 ? -7.837 11.745 13.093 1.00 86.25 115 ARG A CA 1
ATOM 893 C C . ARG A 1 115 ? -8.550 12.555 12.008 1.00 86.25 115 ARG A C 1
ATOM 895 O O . ARG A 1 115 ? -8.272 13.743 11.873 1.00 86.25 115 ARG A O 1
ATOM 902 N N . GLY A 1 116 ? -9.454 11.936 11.249 1.00 88.19 116 GLY A N 1
ATOM 903 C CA . GLY A 1 116 ? -10.168 12.568 10.142 1.00 88.19 116 GLY A CA 1
ATOM 904 C C . GLY A 1 116 ? -9.401 12.578 8.817 1.00 88.19 116 GLY A C 1
ATOM 905 O O . GLY A 1 116 ? -9.881 13.183 7.863 1.00 88.19 116 GLY A O 1
ATOM 906 N N . LYS A 1 117 ? -8.248 11.903 8.715 1.00 91.19 117 LYS A N 1
ATOM 907 C CA . LYS A 1 117 ? -7.503 11.775 7.458 1.00 91.19 117 LYS A CA 1
ATOM 908 C C . LYS A 1 117 ? -8.202 10.763 6.538 1.00 91.19 117 LYS A C 1
ATOM 910 O O . LYS A 1 117 ? -8.393 9.619 6.960 1.00 91.19 117 LYS A O 1
ATOM 915 N N . PRO A 1 118 ? -8.555 11.119 5.290 1.00 93.56 118 PRO A N 1
ATOM 916 C CA . PRO A 1 118 ? -9.114 10.171 4.329 1.00 93.56 118 PRO A CA 1
ATOM 917 C C . PRO A 1 118 ? -8.160 9.015 4.033 1.00 93.56 118 PRO A C 1
ATOM 919 O O . PRO A 1 118 ? -6.963 9.227 3.833 1.00 93.56 118 PRO A O 1
ATOM 922 N N . TRP A 1 119 ? -8.683 7.791 3.927 1.00 91.50 119 TRP A N 1
ATOM 923 C CA . TRP A 1 119 ? -7.857 6.623 3.586 1.00 91.50 119 TRP A CA 1
ATOM 924 C C . TRP A 1 119 ? -7.176 6.763 2.221 1.00 91.50 119 TRP A C 1
ATOM 926 O O . TRP A 1 119 ? -6.034 6.346 2.056 1.00 91.50 119 TRP A O 1
ATOM 936 N N . SER A 1 120 ? -7.814 7.454 1.276 1.00 91.19 120 SER A N 1
ATOM 937 C CA . SER A 1 120 ? -7.240 7.749 -0.040 1.00 91.19 120 SER A CA 1
ATOM 938 C C . SER A 1 120 ? -6.015 8.667 -0.021 1.00 91.19 120 SER A C 1
ATOM 940 O O . SER A 1 120 ? -5.333 8.762 -1.034 1.00 91.19 120 SER A O 1
ATOM 942 N N . GLU A 1 121 ? -5.749 9.367 1.086 1.00 90.31 121 GLU A N 1
ATOM 943 C CA . GLU A 1 121 ? -4.561 10.219 1.255 1.00 90.31 121 GLU A CA 1
ATOM 944 C C . GLU A 1 121 ? -3.390 9.489 1.933 1.00 90.31 121 GLU A C 1
ATOM 946 O O . GLU A 1 121 ? -2.352 10.094 2.227 1.00 90.31 121 GLU A O 1
ATOM 951 N N . TYR A 1 122 ? -3.563 8.214 2.289 1.00 87.44 122 TYR A N 1
ATOM 952 C CA . TYR A 1 122 ? -2.471 7.403 2.825 1.00 87.44 122 TYR A CA 1
ATOM 953 C C . TYR A 1 122 ? -1.473 7.000 1.754 1.00 87.44 122 TYR A C 1
ATOM 955 O O . TYR A 1 122 ? -1.841 6.810 0.576 1.00 87.44 122 TYR A O 1
#

Sequence (122 aa):
MQRLLVAATLVALLFCQSEKRQQAIAAAMGQTLTEMRKAIRDFRADHKRPPASLDELVKNRYLRMIPRDPVSGAKDWRVTMEESVRIDDFKAQARESVPQGIADVHSAAPGTDARGKPWSEY

Foldseek 3Di:
DVVVVVVVVVVVVVVVVVQVLLVVLVVVQVVLQVLQLVLQVVCCVVVVAGDADSVVSCVVVSDVDQDARSQPRHSPKDFDKDDQPPPPPDDDDDDDRRDIHGPGIFDPDAFAGPVRHGRRVD